Protein AF-A0A0H3ZUC2-F1 (afdb_monomer)

Organism: Vibrio splendidus (NCBI:txid29497)

Secondary structure (DSSP, 8-state):
---SSHHHHHHHHHHHHTT--HHHHHHHHHHHHHHHHHHHHHHHHHT-

Structure (mmCIF, N/CA/C/O backbone):
data_AF-A0A0H3ZUC2-F1
#
_entry.id   AF-A0A0H3ZUC2-F1
#
loop_
_atom_site.group_PDB
_atom_site.id
_atom_site.type_symbol
_atom_site.label_atom_id
_atom_site.label_alt_id
_atom_site.label_comp_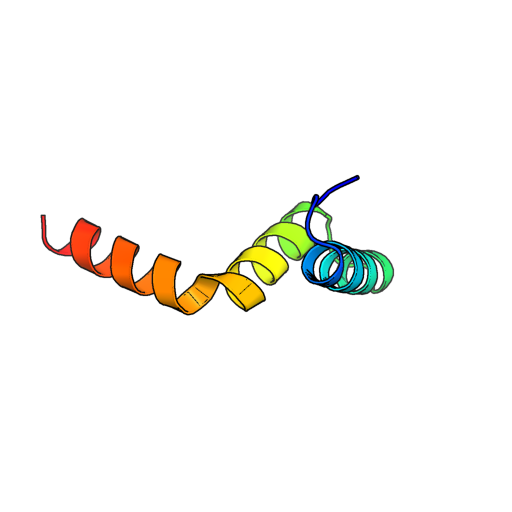id
_atom_site.label_asym_id
_atom_site.label_entity_id
_atom_site.label_seq_id
_atom_site.pdbx_PDB_ins_code
_atom_site.Cartn_x
_atom_site.Cartn_y
_atom_site.Cartn_z
_atom_site.occupancy
_atom_site.B_iso_or_equiv
_atom_site.auth_seq_id
_atom_site.auth_comp_id
_atom_site.auth_asym_id
_atom_site.auth_atom_id
_atom_site.pdbx_PDB_model_num
ATOM 1 N N . MET A 1 1 ? -4.812 -9.138 9.678 1.00 53.69 1 MET A N 1
ATOM 2 C CA . MET A 1 1 ? -3.612 -8.280 9.751 1.00 53.69 1 MET A CA 1
ATOM 3 C C . MET A 1 1 ? -3.043 -8.230 8.343 1.00 53.69 1 MET A C 1
ATOM 5 O O . MET A 1 1 ? -2.673 -9.288 7.853 1.00 53.69 1 MET A O 1
ATOM 9 N N . TYR A 1 2 ? -3.130 -7.087 7.653 1.00 61.59 2 TYR A N 1
ATOM 10 C CA . TYR A 1 2 ? -2.917 -7.011 6.193 1.00 61.59 2 TYR A CA 1
ATOM 11 C C . TYR A 1 2 ? -1.538 -6.463 5.768 1.00 61.59 2 TYR A C 1
ATOM 13 O O . TYR A 1 2 ? -1.205 -6.547 4.594 1.00 61.59 2 TYR A O 1
ATOM 21 N N . SER A 1 3 ? -0.715 -5.987 6.710 1.00 70.38 3 SER A N 1
ATOM 22 C CA . SER A 1 3 ? 0.740 -5.822 6.559 1.00 70.38 3 SER A CA 1
ATOM 23 C C . SER A 1 3 ? 1.423 -6.115 7.903 1.00 70.38 3 SER A C 1
ATOM 25 O O . SER A 1 3 ? 0.788 -6.003 8.958 1.00 70.38 3 SER A O 1
ATOM 27 N N . THR A 1 4 ? 2.684 -6.550 7.866 1.00 77.94 4 THR A N 1
ATOM 28 C CA . THR A 1 4 ? 3.550 -6.708 9.048 1.00 77.94 4 THR A CA 1
ATOM 29 C C . THR A 1 4 ? 4.326 -5.434 9.375 1.00 77.94 4 THR A C 1
ATOM 31 O O . THR A 1 4 ? 4.860 -5.328 10.477 1.00 77.94 4 THR A O 1
ATOM 34 N N . GLU A 1 5 ? 4.360 -4.468 8.454 1.00 89.12 5 GLU A N 1
ATOM 35 C CA . GLU A 1 5 ? 4.999 -3.167 8.641 1.00 89.12 5 GLU A CA 1
ATOM 36 C C . GLU A 1 5 ? 3.993 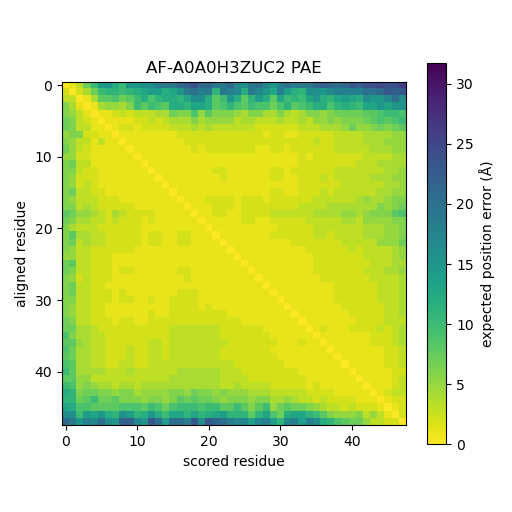-2.159 9.229 1.00 89.12 5 GLU A C 1
ATOM 38 O O . GLU A 1 5 ? 2.951 -1.900 8.615 1.00 89.12 5 GLU A O 1
ATOM 43 N N . PRO A 1 6 ? 4.265 -1.556 10.406 1.00 89.12 6 PRO A N 1
ATOM 44 C CA . PRO A 1 6 ? 3.288 -0.720 11.110 1.00 89.12 6 PRO A CA 1
ATOM 45 C C . PRO A 1 6 ? 2.747 0.464 10.295 1.00 89.12 6 PRO A C 1
ATOM 47 O O . PRO A 1 6 ? 1.554 0.758 10.350 1.00 89.12 6 PRO A O 1
ATOM 50 N N . ASN A 1 7 ? 3.607 1.118 9.509 1.00 93.25 7 ASN A N 1
ATOM 51 C CA . ASN A 1 7 ? 3.227 2.292 8.716 1.00 93.25 7 ASN A CA 1
ATOM 52 C C . ASN A 1 7 ? 2.331 1.918 7.527 1.00 93.25 7 ASN A C 1
ATOM 54 O O . ASN A 1 7 ? 1.395 2.645 7.197 1.00 93.25 7 ASN A O 1
ATOM 58 N N . GLU A 1 8 ? 2.599 0.774 6.900 1.00 95.44 8 GLU A N 1
ATOM 59 C CA . GLU A 1 8 ? 1.778 0.254 5.807 1.00 95.44 8 GLU A CA 1
ATOM 60 C C . GLU A 1 8 ? 0.415 -0.200 6.313 1.00 95.44 8 GLU A C 1
ATOM 62 O O . GLU A 1 8 ? -0.606 0.075 5.684 1.00 95.44 8 GLU A O 1
ATOM 67 N N . TYR A 1 9 ? 0.39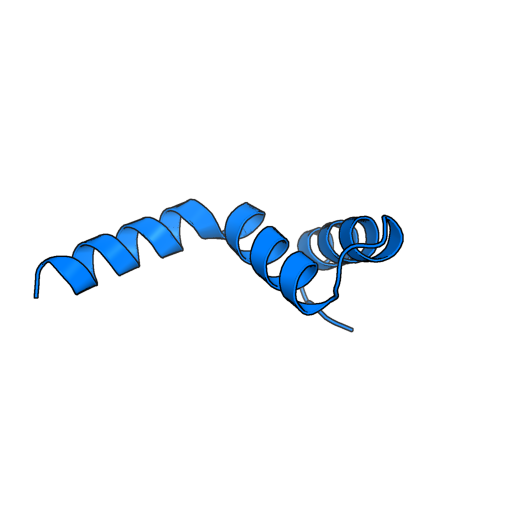8 -0.853 7.479 1.00 92.44 9 TYR A N 1
ATOM 68 C CA . TYR A 1 9 ? -0.830 -1.250 8.149 1.00 92.44 9 TYR A CA 1
ATOM 69 C C . TYR A 1 9 ? -1.719 -0.038 8.430 1.00 92.44 9 TYR A C 1
ATOM 71 O O . TYR A 1 9 ? -2.866 -0.014 7.989 1.00 92.44 9 TYR A O 1
ATOM 79 N N . GLU A 1 10 ? -1.196 0.985 9.113 1.00 95.69 10 GLU A N 1
ATOM 80 C CA . GLU A 1 10 ? -1.980 2.173 9.462 1.00 95.69 10 GLU A CA 1
ATOM 81 C C . GLU A 1 10 ? -2.516 2.888 8.212 1.00 95.69 10 GLU A C 1
ATOM 83 O O . GLU A 1 10 ? -3.660 3.348 8.192 1.00 95.69 10 GLU A O 1
ATOM 88 N N . TYR A 1 11 ? -1.710 2.963 7.151 1.00 96.62 11 TYR A N 1
ATOM 89 C CA . TYR A 1 11 ? -2.121 3.566 5.888 1.00 96.62 11 TYR A CA 1
ATOM 90 C C . TYR A 1 11 ? -3.240 2.766 5.204 1.00 96.62 11 TYR A C 1
ATOM 92 O O . TYR A 1 11 ? -4.274 3.336 4.844 1.00 96.62 11 TYR A O 1
ATOM 100 N N . CYS A 1 12 ? -3.077 1.446 5.084 1.00 96.69 12 CYS A N 1
ATOM 101 C CA . CYS A 1 12 ? -4.072 0.560 4.485 1.00 96.69 12 CYS A CA 1
ATOM 102 C C . CYS A 1 12 ? -5.390 0.570 5.275 1.00 96.69 12 CYS A C 1
ATOM 104 O O . CYS A 1 12 ? -6.471 0.593 4.683 1.00 96.69 12 CYS A O 1
ATOM 106 N N . GLU A 1 13 ? -5.314 0.596 6.608 1.00 95.81 13 GLU A N 1
ATOM 107 C CA . GLU A 1 13 ? -6.476 0.657 7.496 1.00 95.81 13 GLU A CA 1
ATOM 108 C C . GLU A 1 13 ? -7.277 1.950 7.267 1.00 95.81 13 GLU A C 1
ATOM 110 O O . GLU A 1 13 ? -8.500 1.903 7.142 1.00 95.81 13 GLU A O 1
ATOM 115 N N . LYS A 1 14 ? -6.600 3.101 7.130 1.00 96.81 14 LYS A N 1
ATOM 116 C CA . LYS A 1 14 ? -7.249 4.396 6.847 1.00 96.81 14 LYS A CA 1
ATOM 117 C C . LYS A 1 14 ? -7.979 4.406 5.506 1.00 96.81 14 LYS A C 1
ATOM 119 O O . LYS A 1 14 ? -9.077 4.953 5.421 1.00 96.81 14 LYS A O 1
ATOM 124 N N . LEU A 1 15 ? -7.387 3.811 4.469 1.00 97.69 15 LEU A N 1
ATOM 125 C CA . LEU A 1 15 ? -8.029 3.692 3.157 1.00 97.69 15 LEU A CA 1
ATOM 126 C C . LEU A 1 15 ? -9.265 2.796 3.226 1.00 97.69 15 LEU A C 1
ATOM 128 O O . LEU A 1 15 ? -10.330 3.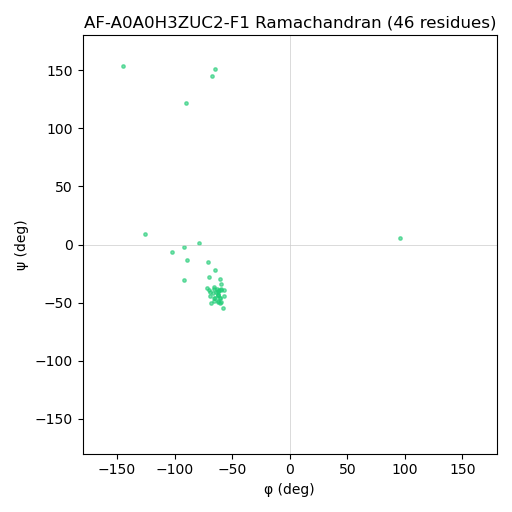165 2.745 1.00 97.69 15 LEU A O 1
ATOM 132 N N . TYR A 1 16 ? -9.160 1.645 3.883 1.00 97.31 16 TYR A N 1
ATOM 133 C CA . TYR A 1 16 ? -10.303 0.755 4.045 1.00 97.31 16 TYR A CA 1
ATOM 134 C C . TYR A 1 16 ? -11.439 1.417 4.846 1.00 97.31 16 TYR A C 1
ATOM 136 O O . TYR A 1 16 ? -12.604 1.372 4.449 1.00 97.31 16 TYR A O 1
ATOM 144 N N . GLN A 1 17 ? -11.104 2.116 5.934 1.00 96.94 17 GLN A N 1
ATOM 145 C CA . GLN A 1 17 ? -12.072 2.848 6.757 1.00 96.94 17 GLN A CA 1
ATOM 146 C C . GLN A 1 17 ? -12.738 4.021 6.022 1.00 96.94 17 GLN A C 1
ATOM 148 O O . GLN A 1 17 ? -13.840 4.416 6.402 1.00 96.94 17 GLN A O 1
ATOM 153 N N . SER A 1 18 ? -12.129 4.559 4.959 1.00 97.25 18 SER A N 1
ATOM 154 C CA . SER A 1 18 ? -12.754 5.593 4.120 1.00 97.25 18 SER A CA 1
ATOM 155 C C . SER A 1 18 ? -13.785 5.040 3.125 1.00 97.25 18 SER A C 1
ATOM 157 O O . SER A 1 18 ? -14.393 5.808 2.380 1.00 97.25 18 SER A O 1
ATOM 159 N N . GLY A 1 19 ? -14.021 3.722 3.135 1.00 97.75 19 GLY A N 1
ATOM 160 C CA . GLY A 1 19 ? -14.967 3.035 2.257 1.00 97.75 19 GLY A CA 1
ATOM 161 C C . GLY A 1 19 ? -14.327 2.428 1.008 1.00 97.75 19 GLY A C 1
ATOM 162 O O . GLY A 1 19 ? -15.045 1.913 0.151 1.00 97.75 19 GLY A O 1
ATOM 163 N N . MET A 1 20 ? -12.996 2.468 0.892 1.00 98.06 20 MET A N 1
ATOM 164 C CA . MET A 1 20 ? -12.273 1.785 -0.178 1.00 98.06 20 MET A CA 1
ATOM 165 C C . MET A 1 20 ? -12.377 0.264 -0.020 1.00 98.06 20 MET A C 1
ATOM 167 O O . MET A 1 20 ? -12.366 -0.262 1.095 1.00 98.06 20 MET A O 1
ATOM 171 N N . THR A 1 21 ? -12.442 -0.470 -1.134 1.00 97.94 21 THR A N 1
ATOM 172 C CA . THR A 1 21 ? -12.377 -1.935 -1.073 1.00 97.94 21 THR A CA 1
ATOM 173 C C . THR A 1 21 ? -11.011 -2.378 -0.552 1.00 97.94 21 THR A C 1
ATOM 175 O O . THR A 1 21 ? -10.004 -1.708 -0.775 1.00 97.94 21 THR A O 1
ATOM 178 N N . ILE A 1 22 ? -10.941 -3.531 0.117 1.00 95.12 22 ILE A N 1
ATOM 179 C CA . ILE A 1 22 ? -9.655 -4.041 0.613 1.00 95.12 22 ILE A CA 1
ATOM 180 C C . ILE A 1 22 ? -8.645 -4.263 -0.524 1.00 95.12 22 ILE A C 1
ATOM 182 O O . ILE A 1 22 ? -7.458 -4.023 -0.339 1.00 95.12 22 ILE A O 1
ATOM 186 N N . SER A 1 23 ? -9.113 -4.664 -1.712 1.00 96.62 23 SER A N 1
ATOM 187 C CA . SER A 1 23 ? -8.256 -4.863 -2.886 1.00 96.62 23 SER A CA 1
ATOM 188 C C . SER A 1 23 ? -7.625 -3.551 -3.345 1.00 96.62 23 SER A C 1
ATOM 190 O O . SER A 1 23 ? -6.420 -3.496 -3.584 1.00 96.62 23 SER A O 1
ATOM 192 N N . ASP A 1 24 ? -8.423 -2.486 -3.429 1.00 97.94 24 ASP A N 1
ATOM 193 C CA . ASP A 1 24 ? -7.934 -1.168 -3.836 1.00 97.94 24 ASP A CA 1
ATOM 194 C C . ASP A 1 24 ? -7.030 -0.556 -2.761 1.00 97.94 24 ASP A C 1
ATOM 196 O O . ASP A 1 24 ? -5.990 0.011 -3.088 1.00 97.94 24 ASP A O 1
ATOM 200 N N . ALA A 1 25 ? -7.373 -0.734 -1.480 1.00 97.44 25 ALA A N 1
ATOM 201 C CA . ALA A 1 25 ? -6.572 -0.252 -0.359 1.00 97.44 25 ALA A CA 1
ATOM 202 C C . ALA A 1 25 ? -5.191 -0.916 -0.326 1.00 97.44 25 ALA A C 1
ATOM 204 O O . ALA A 1 25 ? -4.185 -0.224 -0.164 1.00 97.44 25 ALA A O 1
ATOM 205 N N . VAL A 1 26 ? -5.122 -2.233 -0.546 1.00 95.62 26 VAL A N 1
ATOM 206 C CA . VAL A 1 26 ? -3.852 -2.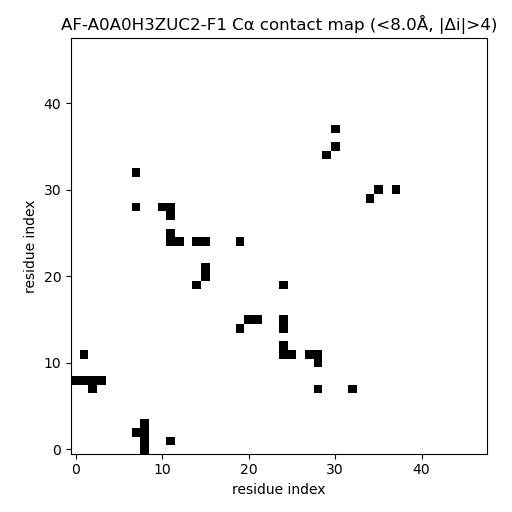962 -0.667 1.00 95.62 26 VAL A CA 1
ATOM 207 C C . VAL A 1 26 ? -3.059 -2.453 -1.868 1.00 95.62 26 VAL A C 1
ATOM 209 O O . VAL A 1 26 ? -1.897 -2.093 -1.704 1.00 95.62 26 VAL A O 1
ATOM 212 N N . ASN A 1 27 ? -3.679 -2.337 -3.046 1.00 96.75 27 ASN A N 1
ATOM 213 C CA . ASN A 1 27 ? -2.994 -1.859 -4.248 1.00 96.75 27 ASN A CA 1
ATOM 214 C C . ASN A 1 27 ? -2.441 -0.433 -4.074 1.00 96.75 27 ASN A C 1
ATOM 21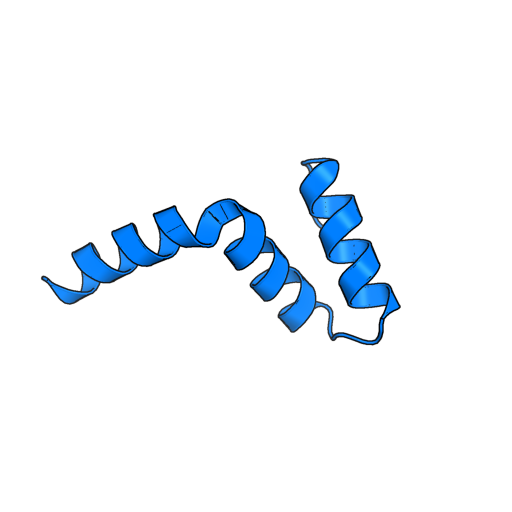6 O O . ASN A 1 27 ? -1.282 -0.159 -4.387 1.00 96.75 27 ASN A O 1
ATOM 220 N N . GLN A 1 28 ? -3.242 0.479 -3.521 1.00 97.62 28 GLN A N 1
ATOM 221 C CA . GLN A 1 28 ? -2.814 1.848 -3.254 1.00 97.62 28 GLN A CA 1
ATOM 222 C C . GLN A 1 28 ? -1.718 1.904 -2.184 1.00 97.62 28 GLN A C 1
ATOM 224 O O . GLN A 1 28 ? -0.794 2.705 -2.312 1.00 97.62 28 GLN A O 1
ATOM 229 N N . THR A 1 29 ? -1.777 1.039 -1.168 1.00 96.81 29 THR A N 1
ATOM 230 C CA . THR A 1 29 ? -0.710 0.900 -0.167 1.00 96.81 29 THR A CA 1
ATOM 231 C C . THR A 1 29 ? 0.587 0.442 -0.832 1.00 96.81 29 THR A C 1
ATOM 233 O O . THR A 1 29 ? 1.609 1.107 -0.684 1.00 96.81 29 THR A O 1
ATOM 236 N N . SER A 1 30 ? 0.556 -0.609 -1.657 1.00 96.00 30 SER 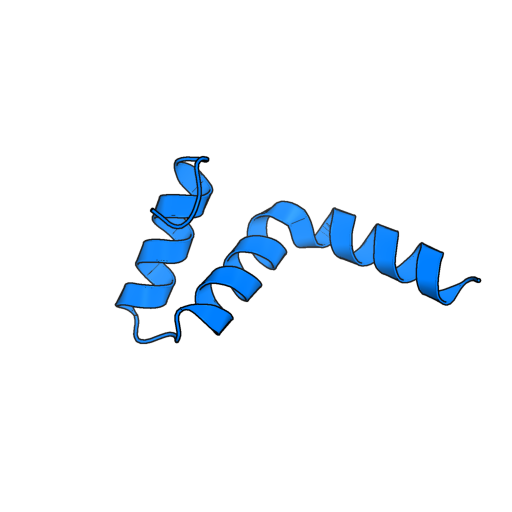A N 1
ATOM 237 C CA . SER A 1 30 ? 1.732 -1.070 -2.406 1.00 96.00 30 SER A CA 1
ATOM 238 C C . SER A 1 30 ? 2.320 0.033 -3.289 1.00 96.00 30 SER A C 1
ATOM 240 O O . SER A 1 30 ? 3.526 0.256 -3.267 1.00 96.00 30 SER A O 1
ATOM 242 N N . MET A 1 31 ? 1.484 0.788 -4.004 1.00 97.25 31 MET A N 1
ATOM 243 C CA . MET A 1 31 ? 1.950 1.893 -4.847 1.00 97.25 31 MET A CA 1
ATOM 244 C C . MET A 1 31 ? 2.477 3.095 -4.052 1.00 97.25 31 MET A C 1
ATOM 246 O O . MET A 1 31 ? 3.345 3.810 -4.554 1.00 97.25 31 MET A O 1
ATOM 250 N N . HIS A 1 32 ? 1.987 3.326 -2.831 1.00 97.25 32 HIS A N 1
ATOM 251 C CA . HIS A 1 32 ? 2.471 4.392 -1.954 1.00 97.25 32 HIS A CA 1
ATOM 252 C C . HIS A 1 32 ? 3.888 4.112 -1.437 1.00 97.25 32 HIS A C 1
ATOM 254 O O . HIS A 1 32 ? 4.727 5.009 -1.468 1.00 97.25 32 HIS A O 1
ATOM 260 N N . PHE A 1 33 ? 4.159 2.878 -0.998 1.00 96.25 33 PHE A N 1
ATOM 261 C CA . PHE A 1 33 ? 5.442 2.501 -0.389 1.00 96.25 33 PHE A CA 1
ATOM 262 C C . PHE A 1 33 ? 6.473 1.957 -1.389 1.00 96.25 33 PHE A C 1
ATOM 264 O O . PHE A 1 33 ? 7.670 2.159 -1.193 1.00 96.25 33 PHE A O 1
ATOM 271 N N . TYR A 1 34 ? 6.022 1.309 -2.468 1.00 96.00 34 TYR A N 1
ATOM 272 C CA . TYR A 1 34 ? 6.881 0.589 -3.420 1.00 96.00 34 TYR A CA 1
ATOM 273 C C . TYR A 1 34 ? 6.691 1.020 -4.880 1.00 96.00 34 TYR A C 1
ATOM 275 O O . TYR A 1 34 ? 7.203 0.376 -5.795 1.00 96.00 34 TYR A O 1
ATOM 283 N N . GLY A 1 35 ? 5.934 2.090 -5.139 1.00 96.75 35 GLY A N 1
ATOM 284 C CA . GLY A 1 35 ? 5.559 2.466 -6.502 1.00 96.75 35 GLY A CA 1
ATOM 285 C C . GLY A 1 35 ? 6.747 2.777 -7.416 1.00 96.75 35 GLY A C 1
ATOM 286 O O . GLY A 1 35 ? 6.644 2.57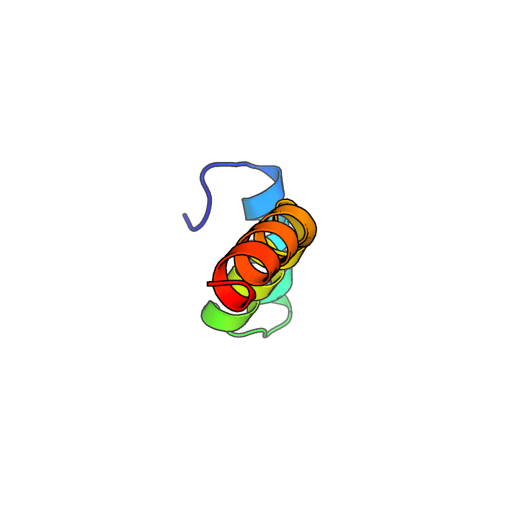3 -8.621 1.00 96.75 35 GLY A O 1
ATOM 287 N N . GLU A 1 36 ? 7.863 3.273 -6.879 1.00 97.25 36 GLU A N 1
ATOM 288 C CA . GLU A 1 36 ? 9.078 3.514 -7.666 1.00 97.25 36 GLU A CA 1
ATOM 289 C C . GLU A 1 36 ? 9.721 2.201 -8.121 1.00 97.25 36 GLU A C 1
ATOM 291 O O . GLU A 1 36 ? 9.929 2.013 -9.316 1.00 97.25 36 GLU A O 1
ATOM 296 N N . GLN A 1 37 ? 9.926 1.266 -7.194 1.00 97.50 37 GLN A N 1
ATOM 297 C CA . GLN A 1 37 ? 10.510 -0.049 -7.458 1.00 97.50 37 GLN A CA 1
ATOM 298 C C . GLN A 1 37 ? 9.625 -0.881 -8.394 1.00 97.50 37 GLN A C 1
ATOM 300 O O . GLN A 1 37 ? 10.133 -1.568 -9.277 1.00 97.50 37 GLN A O 1
ATOM 305 N N . ILE A 1 38 ? 8.299 -0.794 -8.231 1.00 96.44 38 ILE A N 1
ATOM 306 C CA . ILE A 1 38 ? 7.329 -1.438 -9.127 1.00 96.44 38 ILE A CA 1
ATOM 307 C C . ILE A 1 38 ? 7.496 -0.899 -10.551 1.00 96.44 38 ILE A C 1
ATOM 309 O O . ILE A 1 38 ? 7.664 -1.687 -11.478 1.00 96.44 38 ILE A O 1
ATOM 313 N N . ARG A 1 39 ? 7.531 0.429 -10.730 1.00 96.75 39 ARG A N 1
ATOM 314 C CA . ARG A 1 39 ? 7.706 1.046 -12.057 1.00 96.75 39 ARG A CA 1
ATOM 315 C C . ARG A 1 39 ? 9.055 0.714 -12.688 1.00 96.75 39 ARG A C 1
ATOM 317 O O . ARG A 1 39 ? 9.117 0.470 -13.890 1.00 96.75 39 ARG A O 1
ATOM 324 N N . GLU A 1 40 ? 10.129 0.708 -11.902 1.00 97.25 40 GLU A N 1
ATOM 325 C CA . GLU A 1 40 ? 11.455 0.311 -12.381 1.00 97.25 40 GLU A CA 1
ATOM 326 C C . GLU A 1 40 ? 11.430 -1.133 -12.896 1.00 97.25 40 GLU A C 1
ATOM 328 O O . GLU A 1 40 ? 11.825 -1.402 -14.032 1.00 97.25 40 GLU A O 1
ATOM 333 N N . PHE A 1 41 ? 10.885 -2.055 -12.102 1.00 96.25 41 PHE A N 1
ATOM 334 C CA . PHE A 1 41 ? 10.751 -3.457 -12.478 1.00 96.25 41 PHE A CA 1
ATOM 335 C C . PHE A 1 41 ? 9.889 -3.653 -13.735 1.00 96.25 41 PHE A C 1
ATOM 337 O O . PHE A 1 41 ? 10.291 -4.369 -14.653 1.00 96.25 41 PHE A O 1
ATOM 344 N N . GLU A 1 42 ? 8.739 -2.982 -13.816 1.00 95.62 42 GLU A N 1
ATOM 345 C CA . GLU A 1 42 ? 7.861 -3.005 -14.992 1.00 95.62 42 GLU A CA 1
ATOM 346 C C . GLU A 1 42 ? 8.565 -2.483 -16.250 1.00 95.62 42 GLU A C 1
ATOM 348 O O . GLU A 1 42 ? 8.397 -3.052 -17.330 1.00 95.62 42 GLU A O 1
ATOM 353 N N . SER A 1 43 ? 9.396 -1.443 -16.123 1.00 95.38 43 SER A N 1
ATOM 354 C CA . SER A 1 43 ? 10.162 -0.905 -17.251 1.00 95.38 43 SER A CA 1
ATOM 355 C C . SER A 1 43 ? 11.196 -1.901 -17.780 1.00 95.38 43 SER A C 1
ATOM 357 O O . SER A 1 43 ? 11.350 -2.040 -18.994 1.00 95.38 43 SER A O 1
ATOM 359 N N . HIS A 1 44 ? 11.842 -2.660 -16.888 1.00 94.44 44 HIS A N 1
ATOM 360 C CA . HIS A 1 44 ? 12.741 -3.741 -17.278 1.00 94.44 44 HIS A CA 1
ATOM 361 C C . HIS A 1 44 ? 11.982 -4.885 -17.961 1.00 94.44 44 HIS A C 1
ATOM 363 O O . HIS A 1 44 ? 12.438 -5.369 -18.996 1.00 94.44 44 HIS A O 1
ATOM 369 N N . LEU A 1 45 ? 10.806 -5.275 -17.455 1.00 92.94 45 LEU A N 1
ATOM 370 C CA . LEU A 1 45 ? 9.969 -6.296 -18.097 1.00 92.94 45 LEU A CA 1
ATOM 371 C C . LEU A 1 45 ? 9.509 -5.892 -19.503 1.00 92.94 45 LEU A C 1
ATOM 373 O O . LEU A 1 45 ? 9.492 -6.733 -20.392 1.00 92.94 45 LEU A O 1
ATOM 377 N N . ALA A 1 46 ? 9.156 -4.623 -19.715 1.00 87.19 46 ALA A N 1
ATOM 378 C CA . ALA A 1 46 ? 8.708 -4.121 -21.016 1.00 87.19 46 ALA A CA 1
ATOM 379 C C . ALA A 1 46 ? 9.833 -4.025 -22.065 1.00 87.19 46 ALA A C 1
ATOM 381 O O . ALA A 1 46 ? 9.555 -3.849 -23.250 1.00 87.19 46 ALA A O 1
ATOM 382 N N . SER A 1 47 ? 11.093 -4.098 -21.628 1.00 79.94 47 SER A N 1
ATOM 383 C CA . SER A 1 47 ? 12.278 -4.047 -22.493 1.00 79.94 47 SER A CA 1
ATOM 384 C C . SER A 1 47 ? 12.786 -5.423 -22.955 1.00 79.94 47 SER A C 1
ATOM 386 O O . SER A 1 47 ? 13.760 -5.4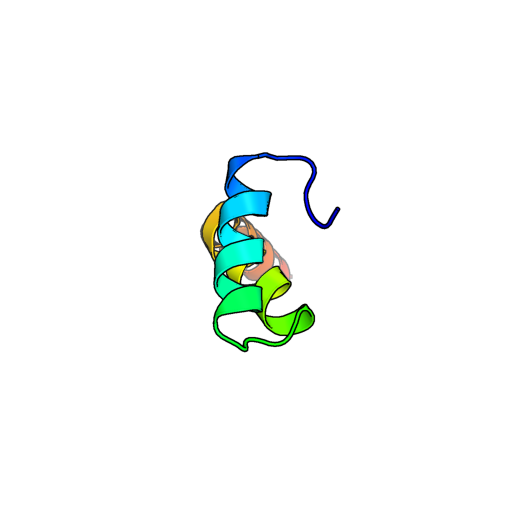78 -23.708 1.00 79.94 47 SER A O 1
ATOM 388 N N . LEU A 1 48 ? 12.139 -6.507 -22.507 1.00 67.25 48 LEU A N 1
ATOM 389 C CA . LEU A 1 48 ? 12.394 -7.901 -22.901 1.00 67.25 48 LEU A CA 1
ATOM 390 C C . LEU A 1 48 ? 11.501 -8.324 -24.075 1.00 67.25 48 LEU A C 1
ATOM 392 O O . LEU A 1 48 ? 12.011 -9.084 -24.930 1.00 67.25 48 LEU A O 1
#

Solvent-accessible surface area (backbone atoms only — not comparable to full-atom values): 2804 Å² total; per-residue (Å²): 134,93,49,94,49,71,70,56,31,56,52,27,50,54,38,33,74,72,71,42,52,67,69,57,18,50,51,52,40,48,46,70,80,40,38,65,61,51,51,52,52,50,53,56,60,75,74,111

Mean predicted aligned error: 3.85 Å

Sequence (48 aa):
MYSTEPNEYEYCEKLYQSGMTISDAVNQTSMHFYGEQIREFESHLASL

Radius of gyration: 12.69 Å; Cα contacts (8 Å, |Δi|>4): 23; chains: 1; bounding box: 28×14×34 Å

pLDDT: mean 92.4, std 9.86, range [53.69, 98.06]

Foldseek 3Di:
DLDPDPVLVVQLVVCVVVVDDSVVSNVVSCCVPCVVVVVVVVVVVVVD